Protein AF-A0AAV7G0K0-F1 (afdb_monomer_lite)

Sequence (169 aa):
MNYAFEFNLLTVKKVDASDISAQHNGFLLPRDVVENKLVPNLTYEEREKASLLNVNKRRSWRDSDASSSSARRNYDGLNVSVYVEGGWRLELLLTHNDESGDTVIRGNELELLRRFGNFKEGDNVAIWMVRHLDKRNRYRNKFCFCFVKIDWSLMIAETSEYDLRLAVL

Radius of gyration: 17.84 Å; chains: 1; bounding box: 33×52×56 Å

Structure (mmCIF, N/CA/C/O backbone):
data_AF-A0AAV7G0K0-F1
#
_entry.id   AF-A0AAV7G0K0-F1
#
loop_
_atom_site.group_PDB
_atom_site.id
_atom_site.type_symbol
_atom_site.label_atom_id
_atom_site.label_alt_id
_atom_site.label_comp_id
_atom_site.label_asym_id
_atom_site.label_entity_id
_atom_site.label_seq_id
_atom_site.pdbx_PDB_ins_code
_atom_site.Cartn_x
_atom_site.Cartn_y
_atom_site.Cartn_z
_atom_site.occupancy
_atom_site.B_iso_or_equiv
_atom_site.auth_seq_id
_atom_site.auth_comp_id
_atom_site.auth_asym_id
_atom_site.auth_atom_id
_atom_site.pdbx_PDB_model_num
ATOM 1 N N . MET A 1 1 ? 3.110 -29.525 -5.051 1.00 44.25 1 MET A N 1
ATOM 2 C CA . MET A 1 1 ? 3.453 -28.177 -5.559 1.00 44.25 1 MET A CA 1
ATOM 3 C C . MET A 1 1 ? 3.879 -27.350 -4.360 1.00 44.25 1 MET A C 1
ATOM 5 O O . MET A 1 1 ? 3.078 -27.234 -3.449 1.00 44.25 1 MET A O 1
ATOM 9 N N . ASN A 1 2 ? 5.115 -26.843 -4.321 1.00 48.19 2 ASN A N 1
ATOM 10 C CA . ASN A 1 2 ? 5.567 -25.953 -3.245 1.00 48.19 2 ASN A CA 1
ATOM 11 C C . ASN A 1 2 ? 5.372 -24.511 -3.708 1.00 48.19 2 ASN A C 1
ATOM 13 O O . ASN A 1 2 ? 6.175 -24.004 -4.489 1.00 48.19 2 ASN A O 1
ATOM 17 N N . TYR A 1 3 ? 4.284 -23.887 -3.268 1.00 55.06 3 TYR A N 1
ATOM 18 C CA . TYR A 1 3 ? 4.101 -22.448 -3.395 1.00 55.06 3 TYR A CA 1
ATOM 19 C C . TYR A 1 3 ? 4.844 -21.797 -2.232 1.00 55.06 3 TYR A C 1
ATOM 21 O O . TYR A 1 3 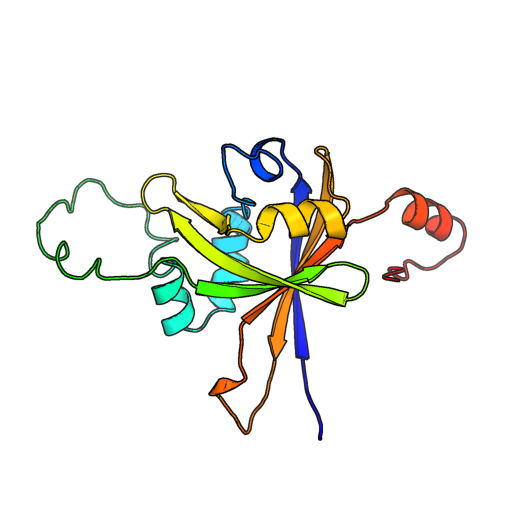? 4.466 -21.982 -1.079 1.00 55.06 3 TYR A O 1
ATOM 29 N N . ALA A 1 4 ? 5.944 -21.108 -2.524 1.00 66.88 4 ALA A N 1
ATOM 30 C CA . ALA A 1 4 ? 6.638 -20.301 -1.533 1.00 66.88 4 ALA A CA 1
ATOM 31 C C . ALA A 1 4 ? 6.119 -18.866 -1.643 1.00 66.88 4 ALA A C 1
ATOM 33 O O . ALA A 1 4 ? 6.079 -18.294 -2.734 1.00 66.88 4 ALA A O 1
ATOM 34 N N . PHE A 1 5 ? 5.711 -18.298 -0.518 1.00 72.38 5 PHE A N 1
ATOM 35 C CA . PHE A 1 5 ? 5.366 -16.890 -0.414 1.00 72.38 5 PHE A CA 1
ATOM 36 C C . PHE A 1 5 ? 6.440 -16.203 0.410 1.00 72.38 5 PHE A C 1
ATOM 38 O O . PHE A 1 5 ? 6.831 -16.701 1.465 1.00 72.38 5 PHE A O 1
ATOM 45 N N . GLU A 1 6 ? 6.909 -15.066 -0.078 1.00 81.25 6 GLU A N 1
ATOM 46 C CA . GLU A 1 6 ? 7.753 -14.180 0.704 1.00 81.25 6 GLU A CA 1
ATOM 47 C C . GLU A 1 6 ? 6.863 -13.126 1.357 1.00 81.25 6 GLU A C 1
ATOM 49 O O . GLU A 1 6 ? 6.186 -12.371 0.656 1.00 81.25 6 GLU A O 1
ATOM 54 N N . PHE A 1 7 ? 6.845 -13.115 2.689 1.00 86.00 7 PHE A N 1
ATOM 55 C CA . PHE A 1 7 ? 6.123 -12.141 3.498 1.00 86.00 7 PHE A CA 1
ATOM 56 C C . PHE A 1 7 ? 7.132 -11.229 4.181 1.00 86.00 7 PHE A C 1
ATOM 58 O O . PHE A 1 7 ? 7.888 -11.670 5.043 1.00 86.00 7 PHE A O 1
ATOM 65 N N . ASN A 1 8 ? 7.115 -9.952 3.815 1.00 90.50 8 ASN A N 1
ATOM 66 C CA . ASN A 1 8 ? 7.991 -8.945 4.397 1.00 90.50 8 ASN A CA 1
ATOM 67 C C . ASN A 1 8 ? 7.137 -7.848 5.023 1.00 90.50 8 ASN A C 1
ATOM 69 O O . ASN A 1 8 ? 6.326 -7.225 4.335 1.00 90.50 8 ASN A O 1
ATOM 73 N N . LEU A 1 9 ? 7.318 -7.586 6.319 1.00 93.44 9 LEU A N 1
ATOM 74 C CA . LEU A 1 9 ? 6.656 -6.455 6.964 1.00 93.44 9 LEU A CA 1
ATOM 75 C C . LEU A 1 9 ? 7.156 -5.161 6.317 1.00 93.44 9 LEU A C 1
ATOM 77 O O . LEU A 1 9 ? 8.346 -4.843 6.373 1.00 93.44 9 LEU A O 1
ATOM 81 N N . LEU A 1 10 ? 6.242 -4.396 5.726 1.00 95.31 10 LEU A N 1
ATOM 82 C CA . LEU A 1 10 ? 6.564 -3.093 5.166 1.00 95.31 10 LEU A CA 1
ATOM 83 C C . LEU A 1 10 ? 6.640 -2.062 6.290 1.00 95.31 10 LEU A C 1
ATOM 85 O O . LEU A 1 10 ? 7.683 -1.442 6.522 1.00 95.31 10 LEU A O 1
ATOM 89 N N . THR A 1 11 ? 5.532 -1.896 7.009 1.00 96.88 11 THR A N 1
ATOM 90 C CA . THR A 1 11 ? 5.419 -0.930 8.101 1.00 96.88 11 THR A CA 1
ATOM 91 C C . THR A 1 11 ? 4.201 -1.208 8.974 1.00 96.88 11 THR A C 1
ATOM 93 O O . THR A 1 11 ? 3.286 -1.920 8.567 1.00 96.88 11 THR A O 1
ATOM 96 N N . VAL A 1 12 ? 4.176 -0.593 10.152 1.00 96.25 12 VAL A N 1
ATOM 97 C CA . VAL A 1 12 ? 2.954 -0.360 10.919 1.00 96.25 12 VAL A CA 1
ATOM 98 C C . VAL A 1 12 ? 2.624 1.118 10.775 1.00 96.25 12 VAL A C 1
ATOM 100 O O . VAL A 1 12 ? 3.460 1.970 11.072 1.00 96.25 12 VAL A O 1
ATOM 103 N N . LYS A 1 13 ? 1.425 1.423 10.283 1.00 95.50 13 LYS A N 1
ATOM 104 C CA . LYS A 1 13 ? 0.967 2.794 10.057 1.00 95.50 13 LYS A CA 1
ATOM 105 C C . LYS A 1 13 ? -0.279 3.067 10.896 1.00 95.50 13 LYS A C 1
ATOM 107 O O . LYS A 1 13 ? -1.191 2.244 10.922 1.00 95.50 13 LYS A O 1
ATOM 112 N N . LYS A 1 14 ? -0.332 4.237 11.536 1.00 96.56 14 LYS A N 1
ATOM 113 C CA . LYS A 1 14 ? -1.573 4.774 12.095 1.00 96.56 14 LYS A CA 1
ATOM 114 C C . LYS A 1 14 ? -2.429 5.344 10.961 1.00 96.56 14 LYS A C 1
ATOM 116 O O . LYS A 1 14 ? -1.924 6.121 10.160 1.00 96.56 14 LYS A O 1
ATOM 121 N N . VAL A 1 15 ? -3.682 4.921 10.864 1.00 95.31 15 VAL A N 1
ATOM 122 C CA . VAL A 1 15 ? -4.608 5.360 9.813 1.00 95.31 15 VAL A CA 1
ATOM 123 C C . VAL A 1 15 ? -4.949 6.831 10.024 1.00 95.31 15 VAL A C 1
ATOM 125 O O . VAL A 1 15 ? -5.445 7.204 11.089 1.00 95.31 15 VAL A O 1
ATOM 128 N N . ASP A 1 16 ? -4.707 7.646 9.003 1.00 94.25 16 ASP A N 1
ATOM 129 C CA . ASP A 1 16 ? -5.003 9.076 8.999 1.00 94.25 16 ASP A CA 1
ATOM 130 C C . ASP A 1 16 ? -6.412 9.343 8.444 1.00 94.25 16 ASP A C 1
ATOM 132 O O . ASP A 1 16 ? -6.958 8.553 7.668 1.00 94.25 16 ASP A O 1
ATOM 136 N N . ALA A 1 17 ? -6.997 10.501 8.767 1.00 92.38 17 ALA A N 1
ATOM 137 C CA . ALA A 1 17 ? -8.296 10.917 8.222 1.00 92.38 17 ALA A CA 1
ATOM 138 C C . ALA A 1 17 ? -8.332 10.896 6.679 1.00 92.38 17 ALA A C 1
ATOM 140 O O . ALA A 1 17 ? -9.348 10.557 6.065 1.00 92.38 17 ALA A O 1
ATOM 141 N N . SER A 1 18 ? -7.211 11.234 6.034 1.00 90.75 18 SER A N 1
ATOM 142 C CA . SER A 1 18 ? -7.078 11.235 4.575 1.00 90.75 18 SER A CA 1
ATOM 143 C C . SER A 1 18 ? -7.144 9.828 3.973 1.00 90.75 18 SER A C 1
ATOM 145 O O . SER A 1 18 ? -7.722 9.675 2.896 1.00 90.75 18 SER A O 1
ATOM 147 N N . ASP A 1 19 ? -6.663 8.800 4.680 1.00 90.81 19 ASP A N 1
ATOM 148 C CA . ASP A 1 19 ? -6.685 7.407 4.211 1.00 90.81 19 ASP A CA 1
ATOM 149 C C . ASP A 1 19 ? -8.107 6.852 4.091 1.00 90.81 19 ASP A C 1
ATOM 151 O O . ASP A 1 19 ? -8.390 5.986 3.253 1.00 90.81 19 ASP A O 1
ATOM 155 N N . ILE A 1 20 ? -9.016 7.351 4.934 1.00 87.75 20 ILE A N 1
ATOM 156 C CA . ILE A 1 20 ? -10.421 6.932 4.989 1.00 87.75 20 ILE A CA 1
ATOM 157 C C . ILE A 1 20 ? -11.384 7.930 4.335 1.00 87.75 20 ILE A C 1
ATOM 159 O O . ILE A 1 20 ? -12.579 7.656 4.223 1.00 87.75 20 ILE A O 1
ATOM 163 N N . SER A 1 21 ? -10.876 9.058 3.838 1.00 83.81 21 SER A N 1
ATOM 164 C CA . SER A 1 21 ? -11.685 10.069 3.162 1.00 83.81 21 SER A CA 1
ATOM 165 C C . SER A 1 21 ? -12.090 9.621 1.758 1.00 83.81 21 SER A C 1
ATOM 167 O O . SER A 1 21 ? -11.268 9.165 0.956 1.00 83.81 21 SER A O 1
ATOM 169 N N . ALA A 1 22 ? -13.371 9.775 1.423 1.00 77.06 22 ALA A N 1
ATOM 170 C CA . ALA A 1 22 ? -13.865 9.567 0.061 1.00 77.06 22 ALA A CA 1
ATOM 171 C C . ALA A 1 22 ? -13.285 10.589 -0.937 1.00 77.06 22 ALA A C 1
ATOM 173 O O . ALA A 1 22 ? -13.143 10.277 -2.113 1.00 77.06 22 ALA A O 1
ATOM 174 N N . GLN A 1 23 ? -12.906 11.784 -0.469 1.00 79.69 23 GLN A N 1
ATOM 175 C CA . GLN A 1 23 ? -12.381 12.854 -1.325 1.00 79.69 23 GLN A CA 1
ATOM 176 C C . GLN A 1 23 ? -10.949 12.579 -1.799 1.00 79.69 23 GLN A C 1
ATOM 178 O O . GLN A 1 23 ? -10.614 12.882 -2.939 1.00 79.69 23 GLN A O 1
ATOM 183 N N . HIS A 1 24 ? -10.109 11.995 -0.940 1.00 78.69 24 HIS A N 1
ATOM 184 C CA . HIS A 1 24 ? -8.714 11.698 -1.277 1.00 78.69 24 HIS A CA 1
ATOM 185 C C . HIS A 1 24 ? -8.548 10.362 -2.014 1.00 78.69 24 HIS A C 1
ATOM 187 O O . HIS A 1 24 ? -7.592 10.204 -2.768 1.00 78.69 24 HIS A O 1
ATOM 193 N N . ASN A 1 25 ? -9.485 9.421 -1.819 1.00 84.38 25 ASN A N 1
ATOM 194 C CA . ASN A 1 25 ? -9.545 8.107 -2.475 1.00 84.38 25 ASN A CA 1
ATOM 195 C C . ASN A 1 25 ? -8.181 7.392 -2.603 1.00 84.38 25 ASN A C 1
ATOM 197 O O . ASN A 1 25 ? -7.850 6.814 -3.641 1.00 84.38 25 ASN A O 1
ATOM 201 N N . GLY A 1 26 ? -7.371 7.443 -1.547 1.00 91.81 26 GLY A N 1
ATOM 202 C CA . GLY A 1 26 ? -6.075 6.785 -1.498 1.00 91.81 26 GLY A CA 1
ATOM 203 C C . GLY A 1 26 ? -5.649 6.515 -0.065 1.00 91.81 26 GLY A C 1
ATOM 204 O O . GLY A 1 26 ? -5.999 7.267 0.838 1.00 91.81 26 GLY A O 1
ATOM 205 N N . PHE A 1 27 ? -4.899 5.438 0.124 1.00 94.25 27 PHE A N 1
ATOM 206 C CA . PHE A 1 27 ? -4.220 5.094 1.363 1.00 94.25 27 PHE A CA 1
ATOM 207 C C . PHE A 1 27 ? -2.736 5.423 1.209 1.00 94.25 27 PHE A C 1
ATOM 209 O O . PHE A 1 27 ? -2.052 4.827 0.370 1.00 94.25 27 PHE A O 1
ATOM 216 N N . LEU A 1 28 ? -2.237 6.380 1.984 1.00 95.12 28 LEU A N 1
ATOM 217 C CA . LEU A 1 28 ? -0.876 6.894 1.858 1.00 95.12 28 LEU A CA 1
ATOM 218 C C . LEU A 1 28 ? 0.142 5.934 2.479 1.00 95.12 28 LEU A C 1
ATOM 220 O O . LEU A 1 28 ? -0.009 5.507 3.624 1.00 95.12 28 LEU A O 1
ATOM 224 N N . LEU A 1 29 ? 1.215 5.637 1.751 1.00 96.44 29 LEU A N 1
ATOM 225 C CA . LEU A 1 29 ? 2.369 4.911 2.268 1.00 96.44 29 LEU A CA 1
ATOM 226 C C . LEU A 1 29 ? 3.448 5.906 2.721 1.00 96.44 29 LEU A C 1
ATOM 228 O O . LEU A 1 29 ? 3.761 6.831 1.967 1.00 96.44 29 LEU A O 1
ATOM 232 N N . PRO A 1 30 ? 4.050 5.725 3.915 1.00 94.88 30 PRO A N 1
ATOM 233 C CA . PRO A 1 30 ? 5.105 6.613 4.389 1.00 94.88 30 PRO A CA 1
ATOM 234 C C . PRO A 1 30 ? 6.282 6.650 3.413 1.00 94.88 30 PRO A C 1
ATOM 236 O O . PRO A 1 30 ? 6.726 5.616 2.907 1.00 94.88 30 PRO A O 1
ATOM 239 N N . ARG A 1 31 ? 6.788 7.853 3.139 1.00 92.38 31 ARG A N 1
ATOM 240 C CA . ARG A 1 31 ? 7.824 8.076 2.126 1.00 92.38 31 ARG A CA 1
ATOM 241 C C . ARG A 1 31 ? 9.103 7.290 2.412 1.00 92.38 31 ARG A C 1
ATOM 243 O O . ARG A 1 31 ? 9.619 6.618 1.526 1.00 92.38 31 ARG A O 1
ATOM 250 N N . ASP A 1 32 ? 9.585 7.339 3.647 1.00 92.38 32 ASP A N 1
ATOM 251 C CA . ASP A 1 32 ? 10.781 6.623 4.097 1.00 92.38 32 ASP A CA 1
ATOM 252 C C . ASP A 1 32 ? 10.640 5.103 3.920 1.00 92.38 32 ASP A C 1
ATOM 254 O O . ASP A 1 32 ? 11.573 4.425 3.486 1.00 92.38 32 ASP A O 1
ATOM 258 N N . VAL A 1 33 ? 9.450 4.573 4.195 1.00 94.44 33 VAL A N 1
ATOM 259 C CA . VAL A 1 33 ? 9.102 3.166 3.999 1.00 94.44 33 VAL A CA 1
ATOM 260 C C . VAL A 1 33 ? 9.083 2.816 2.512 1.00 94.44 33 VAL A C 1
ATOM 262 O O . VAL A 1 33 ? 9.587 1.761 2.118 1.00 94.44 33 VAL A O 1
ATOM 265 N N . VAL A 1 34 ? 8.539 3.692 1.666 1.00 94.94 34 VAL A N 1
ATOM 266 C CA . VAL A 1 34 ? 8.527 3.475 0.217 1.00 94.94 34 VAL A CA 1
ATOM 267 C C . VAL A 1 34 ? 9.949 3.410 -0.334 1.00 94.94 34 VAL A C 1
ATOM 269 O O . VAL A 1 34 ? 10.308 2.438 -1.002 1.00 94.94 34 VAL A O 1
ATOM 272 N N . GLU A 1 35 ? 10.767 4.409 -0.020 1.00 93.00 35 GLU A N 1
ATOM 273 C CA . GLU A 1 35 ? 12.130 4.550 -0.534 1.00 93.00 35 GLU A CA 1
ATOM 274 C C . GLU A 1 35 ? 13.040 3.396 -0.082 1.00 93.00 35 GLU A C 1
ATOM 276 O O . GLU A 1 35 ? 13.769 2.824 -0.896 1.00 93.00 35 GLU A O 1
ATOM 281 N N . ASN A 1 36 ? 12.970 3.017 1.198 1.00 92.38 36 ASN A N 1
ATOM 282 C CA . ASN A 1 36 ? 13.932 2.091 1.803 1.00 92.38 36 ASN A CA 1
ATOM 283 C C . ASN A 1 36 ? 13.457 0.637 1.875 1.00 92.38 36 ASN A C 1
ATOM 285 O O . ASN A 1 36 ? 14.285 -0.258 2.040 1.00 92.38 36 ASN A O 1
ATOM 289 N N . LYS A 1 37 ? 12.148 0.376 1.777 1.00 93.31 37 LYS A N 1
ATOM 290 C CA . LYS A 1 37 ? 11.594 -0.980 1.929 1.00 93.31 37 LYS A CA 1
ATOM 291 C C . LYS A 1 37 ? 10.757 -1.419 0.738 1.00 93.31 37 LYS A C 1
ATOM 293 O O . LYS A 1 37 ? 10.956 -2.532 0.259 1.00 93.31 37 LYS A O 1
ATOM 298 N N . LEU A 1 38 ? 9.862 -0.573 0.227 1.00 94.19 38 LEU A N 1
ATOM 299 C CA . LEU A 1 38 ? 9.000 -0.956 -0.895 1.00 94.19 38 LEU A CA 1
ATOM 300 C C . LEU A 1 38 ? 9.791 -1.074 -2.198 1.00 94.19 38 LEU A C 1
ATOM 302 O O . LEU A 1 38 ? 9.814 -2.137 -2.814 1.00 94.19 38 LEU A O 1
ATOM 306 N N . VAL A 1 39 ? 10.465 0.003 -2.610 1.00 93.88 39 VAL A N 1
ATOM 307 C CA . VAL A 1 39 ? 11.168 0.067 -3.899 1.00 93.88 39 VAL A CA 1
ATOM 308 C C . VAL A 1 39 ? 12.186 -1.063 -4.077 1.00 93.88 39 VAL A C 1
ATOM 310 O O . VAL A 1 39 ? 12.155 -1.691 -5.139 1.00 93.88 39 VAL A O 1
ATOM 313 N N . PRO A 1 40 ? 13.030 -1.412 -3.084 1.00 92.12 40 PRO A N 1
ATOM 314 C CA . PRO A 1 40 ? 13.955 -2.541 -3.207 1.00 92.12 40 PRO A CA 1
ATOM 315 C C . PRO A 1 40 ? 13.279 -3.879 -3.536 1.00 92.12 40 PRO A C 1
ATOM 317 O O . PRO A 1 40 ? 13.872 -4.693 -4.239 1.00 92.12 40 PRO A O 1
ATOM 320 N N . ASN A 1 41 ? 12.034 -4.078 -3.095 1.00 90.56 41 ASN A N 1
ATOM 321 C CA . ASN A 1 41 ? 11.263 -5.306 -3.299 1.00 90.56 41 ASN A CA 1
ATOM 322 C C . ASN A 1 41 ? 10.478 -5.340 -4.621 1.00 90.56 41 ASN A C 1
ATOM 324 O O . ASN A 1 41 ? 9.882 -6.368 -4.953 1.00 90.56 41 ASN A O 1
ATOM 328 N N . LEU A 1 42 ? 10.469 -4.246 -5.386 1.00 90.75 42 LEU A N 1
ATOM 329 C CA . LEU A 1 42 ? 9.838 -4.165 -6.703 1.00 90.75 42 LEU A CA 1
ATOM 330 C C . LEU A 1 42 ? 10.856 -4.428 -7.818 1.00 90.75 42 LEU A C 1
ATOM 332 O O . LEU A 1 42 ? 11.997 -3.960 -7.763 1.00 90.75 42 LEU A O 1
ATOM 336 N N . THR A 1 43 ? 10.421 -5.126 -8.863 1.00 90.75 43 THR A N 1
ATOM 337 C CA . THR A 1 43 ? 11.142 -5.254 -10.138 1.00 90.75 43 THR A CA 1
ATOM 338 C C . THR A 1 43 ? 11.178 -3.916 -10.880 1.00 90.75 43 THR A C 1
ATOM 340 O O . THR A 1 43 ? 10.420 -2.999 -10.572 1.00 90.75 43 THR A O 1
ATOM 343 N N . TYR A 1 44 ? 12.047 -3.791 -11.885 1.00 90.56 44 TYR A N 1
ATOM 344 C CA . TYR A 1 44 ? 12.132 -2.571 -12.692 1.00 90.56 44 TYR A CA 1
ATOM 345 C C . TYR A 1 44 ? 10.788 -2.205 -13.347 1.00 90.56 44 TYR A C 1
ATOM 347 O O . TYR A 1 44 ? 10.337 -1.073 -13.206 1.00 90.56 44 TYR A O 1
ATOM 355 N N . GLU A 1 45 ? 10.114 -3.173 -13.976 1.00 89.94 45 GLU A N 1
ATOM 356 C CA . GLU A 1 45 ? 8.811 -2.966 -14.625 1.00 89.94 45 GLU A CA 1
ATOM 357 C C . GLU A 1 45 ? 7.718 -2.555 -13.627 1.00 89.94 45 GLU A C 1
ATOM 359 O O . GLU A 1 45 ? 6.868 -1.721 -13.929 1.00 89.94 45 GLU A O 1
ATOM 364 N N . GLU A 1 46 ? 7.726 -3.125 -12.419 1.00 92.06 46 GLU A N 1
ATOM 365 C CA . GLU A 1 46 ? 6.784 -2.744 -11.360 1.00 92.06 46 GLU A CA 1
ATOM 366 C C . GLU A 1 46 ? 7.042 -1.314 -10.873 1.00 92.06 46 GLU A C 1
ATOM 368 O O . GLU A 1 46 ? 6.093 -0.554 -10.682 1.00 92.06 46 GLU A O 1
ATOM 373 N N . ARG A 1 47 ? 8.315 -0.923 -10.714 1.00 92.88 47 ARG A N 1
ATOM 374 C CA . ARG A 1 47 ? 8.686 0.458 -10.363 1.00 92.88 47 ARG A CA 1
ATOM 375 C C . ARG A 1 47 ? 8.279 1.438 -11.453 1.00 92.88 47 ARG A C 1
ATOM 377 O O . ARG A 1 47 ? 7.812 2.520 -11.126 1.00 92.88 47 ARG A O 1
ATOM 384 N N . GLU A 1 48 ? 8.449 1.077 -1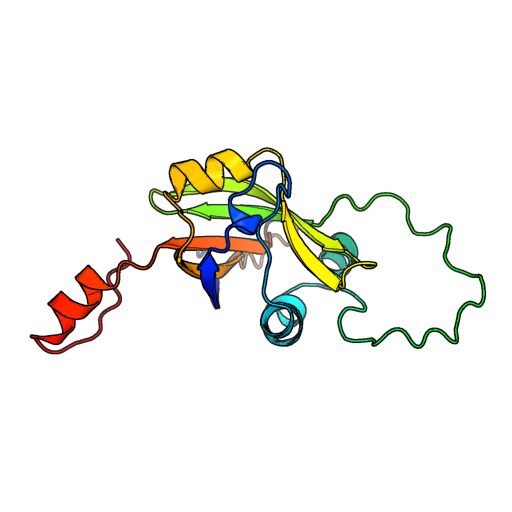2.720 1.00 90.94 48 GLU A N 1
ATOM 385 C CA . GLU A 1 48 ? 8.021 1.899 -13.852 1.00 90.94 48 GLU A CA 1
ATOM 386 C C . GLU A 1 48 ? 6.501 2.102 -13.841 1.00 90.94 48 GLU A C 1
ATOM 388 O O . GLU A 1 48 ? 6.042 3.241 -13.825 1.00 90.94 48 GLU A O 1
ATOM 393 N N . LYS A 1 49 ? 5.722 1.017 -13.724 1.00 91.56 49 LYS A N 1
ATOM 394 C CA . LYS A 1 49 ? 4.249 1.073 -13.667 1.00 91.56 49 LYS A CA 1
ATOM 395 C C . LYS A 1 49 ? 3.713 1.855 -12.468 1.00 91.56 49 LYS A C 1
ATOM 397 O O . LYS A 1 49 ? 2.656 2.467 -12.566 1.00 91.56 49 LYS A O 1
ATOM 402 N N . ALA A 1 50 ? 4.417 1.818 -11.339 1.00 92.25 50 ALA A N 1
ATOM 403 C CA . ALA A 1 50 ? 4.056 2.559 -10.134 1.00 92.25 50 ALA A CA 1
ATOM 404 C C . ALA A 1 50 ? 4.605 4.000 -10.105 1.00 92.25 50 ALA A C 1
ATOM 406 O O . ALA A 1 50 ? 4.386 4.692 -9.113 1.00 92.25 50 ALA A O 1
ATOM 407 N N . SER A 1 51 ? 5.329 4.454 -11.136 1.00 91.12 51 SER A N 1
ATOM 408 C CA . SER A 1 51 ? 6.029 5.753 -11.173 1.00 91.12 51 SER A CA 1
ATOM 409 C C . SER A 1 51 ? 7.084 5.942 -10.065 1.00 91.12 51 SER A C 1
ATOM 411 O O . SER A 1 51 ? 7.353 7.051 -9.618 1.00 91.12 51 SER A O 1
ATOM 413 N N . LEU A 1 52 ? 7.733 4.859 -9.629 1.00 91.44 52 LEU A N 1
ATOM 414 C CA . LEU A 1 52 ? 8.685 4.827 -8.506 1.00 91.44 52 LEU A CA 1
ATOM 415 C C . LEU A 1 52 ? 10.170 4.816 -8.918 1.00 91.44 52 LEU A C 1
ATOM 417 O O . LEU A 1 52 ? 11.047 4.713 -8.060 1.00 91.44 52 LEU A O 1
ATOM 421 N N . LEU A 1 53 ? 10.496 4.928 -10.210 1.00 88.44 53 LEU A N 1
ATOM 422 C CA . LEU A 1 53 ? 11.888 4.854 -10.692 1.00 88.44 53 LEU A CA 1
ATOM 423 C C . LEU A 1 53 ? 12.806 5.948 -10.120 1.00 88.44 53 LEU A C 1
ATOM 425 O O . LEU A 1 53 ? 14.003 5.719 -9.955 1.00 88.44 53 LEU A O 1
ATOM 429 N N . ASN A 1 54 ? 12.262 7.130 -9.826 1.00 81.69 54 ASN A N 1
ATOM 430 C CA . ASN A 1 54 ? 13.035 8.307 -9.422 1.00 81.69 54 ASN A CA 1
ATOM 431 C C . ASN A 1 54 ? 12.673 8.823 -8.020 1.00 81.69 54 ASN A C 1
ATOM 433 O O . ASN A 1 54 ? 12.997 9.967 -7.713 1.00 81.69 54 ASN A O 1
ATOM 437 N N . VAL A 1 55 ? 12.058 8.003 -7.160 1.00 78.44 55 VAL A N 1
ATOM 438 C CA . VAL A 1 55 ? 11.565 8.447 -5.839 1.00 78.44 55 VAL A CA 1
ATOM 439 C C . VAL A 1 55 ? 12.665 9.081 -4.960 1.00 78.44 55 VAL A C 1
ATOM 441 O O . VAL A 1 55 ? 12.419 10.049 -4.246 1.00 78.44 55 VAL A O 1
ATOM 444 N N . ASN A 1 56 ? 13.918 8.631 -5.116 1.00 68.19 56 ASN A N 1
ATOM 445 C CA . ASN A 1 56 ? 15.077 9.135 -4.366 1.00 68.19 56 ASN A CA 1
ATOM 446 C C . ASN A 1 56 ? 15.767 10.348 -5.011 1.00 68.19 56 ASN A C 1
ATOM 448 O O . ASN A 1 56 ? 16.657 10.955 -4.408 1.00 68.19 56 ASN A O 1
ATOM 452 N N . LYS A 1 57 ? 15.409 10.717 -6.245 1.00 65.31 57 LYS A N 1
ATOM 453 C CA . LYS A 1 57 ? 15.981 11.900 -6.888 1.00 65.31 57 LYS A CA 1
ATOM 454 C C . LYS A 1 57 ? 15.190 13.111 -6.421 1.00 65.31 57 LYS A C 1
ATOM 456 O O . LYS A 1 57 ? 14.116 13.399 -6.941 1.00 65.31 57 LYS A O 1
ATOM 461 N N . ARG A 1 58 ? 15.746 13.863 -5.463 1.00 56.03 58 ARG A N 1
ATOM 462 C CA . ARG A 1 58 ? 15.330 15.256 -5.241 1.00 56.03 58 ARG A CA 1
ATOM 463 C C . ARG A 1 58 ? 15.407 15.951 -6.594 1.00 56.03 58 ARG A C 1
ATOM 465 O O . ARG A 1 58 ? 16.507 16.128 -7.112 1.00 56.03 58 ARG A O 1
ATOM 472 N N . ARG A 1 59 ? 14.262 16.281 -7.199 1.00 53.97 59 ARG A N 1
ATOM 473 C CA . ARG A 1 59 ? 14.255 17.038 -8.450 1.00 53.97 59 ARG A CA 1
ATOM 474 C C . ARG A 1 59 ? 14.974 18.352 -8.182 1.00 53.97 59 ARG A C 1
ATOM 476 O O . ARG A 1 59 ? 14.462 19.214 -7.473 1.00 53.97 59 ARG A O 1
ATOM 483 N N . SER A 1 60 ? 16.181 18.479 -8.717 1.00 43.75 60 SER A N 1
ATOM 484 C CA . SER A 1 60 ? 16.790 19.777 -8.929 1.00 43.75 60 SER A CA 1
ATOM 485 C C . SER A 1 60 ? 15.877 20.492 -9.915 1.00 43.75 60 SER A C 1
ATOM 487 O O . SER A 1 60 ? 15.757 20.072 -11.061 1.00 43.75 60 SER A O 1
ATOM 489 N N . TRP A 1 61 ? 15.213 21.556 -9.474 1.00 49.81 61 TRP A N 1
ATOM 490 C CA . TRP A 1 61 ? 14.373 22.411 -10.320 1.00 49.81 61 TRP A CA 1
ATOM 491 C C . TRP A 1 61 ? 15.157 23.105 -11.459 1.00 49.81 61 TRP A C 1
ATOM 493 O O . TRP A 1 61 ? 14.602 23.953 -12.147 1.00 49.81 61 TRP A O 1
ATOM 503 N N . ARG A 1 62 ? 16.445 22.781 -11.655 1.00 44.91 62 ARG A N 1
ATOM 504 C CA . ARG A 1 62 ? 17.318 23.373 -12.677 1.00 44.91 62 ARG A CA 1
ATOM 505 C C . ARG A 1 62 ? 17.447 22.585 -13.979 1.00 44.91 62 ARG A C 1
ATOM 507 O O . ARG A 1 62 ? 17.902 23.184 -14.940 1.00 44.91 62 ARG A O 1
ATOM 514 N N . ASP A 1 63 ? 16.997 21.333 -14.052 1.00 43.06 63 ASP A N 1
ATOM 515 C CA . ASP A 1 63 ? 17.016 20.565 -15.311 1.00 43.06 63 ASP A CA 1
ATOM 516 C C . ASP A 1 63 ? 15.634 20.550 -15.975 1.00 43.06 63 ASP A C 1
ATOM 518 O O . ASP A 1 63 ? 15.110 19.512 -16.382 1.00 43.06 63 ASP A O 1
ATOM 522 N N . SER A 1 64 ? 15.010 21.724 -16.081 1.00 42.03 64 SER A N 1
ATOM 523 C CA . SER A 1 64 ? 13.857 21.934 -16.955 1.00 42.03 64 SER A CA 1
ATOM 524 C C . SER A 1 64 ? 14.315 22.125 -18.404 1.00 42.03 64 SER A C 1
ATOM 526 O O . SER A 1 64 ? 13.939 23.103 -19.039 1.00 42.03 64 SER A O 1
ATOM 528 N N . ASP A 1 65 ? 15.112 21.187 -18.919 1.00 37.94 65 ASP A N 1
ATOM 529 C CA . ASP A 1 65 ? 15.384 21.060 -20.349 1.00 37.94 65 ASP A CA 1
ATOM 530 C C . ASP A 1 65 ? 14.593 19.876 -20.915 1.00 37.94 65 ASP A C 1
ATOM 532 O O . ASP A 1 65 ? 14.935 18.697 -20.819 1.00 37.94 65 ASP A O 1
ATOM 536 N N . ALA A 1 66 ? 13.443 20.261 -21.461 1.00 47.59 66 ALA A N 1
ATOM 537 C CA . ALA A 1 66 ? 12.685 19.634 -22.532 1.00 47.59 66 ALA A CA 1
ATOM 538 C C . ALA A 1 66 ? 13.321 18.390 -23.194 1.00 47.59 66 ALA A C 1
ATOM 540 O O . ALA A 1 66 ? 14.058 18.524 -24.164 1.00 47.59 66 ALA A O 1
ATOM 541 N N . SER A 1 67 ? 12.961 17.171 -22.762 1.00 36.41 67 SER A N 1
ATOM 542 C CA . SER A 1 67 ? 13.080 15.967 -23.622 1.00 36.41 67 SER A CA 1
ATOM 543 C C . SER A 1 67 ? 12.386 14.683 -23.117 1.00 36.41 67 SER A C 1
ATOM 545 O O . SER A 1 67 ? 12.827 13.584 -23.438 1.00 36.41 67 SER A O 1
ATOM 547 N N . SER A 1 68 ? 11.275 14.741 -22.368 1.00 41.25 68 SER A N 1
ATOM 548 C CA . SER A 1 68 ? 10.538 13.495 -22.034 1.00 41.25 68 SER A CA 1
ATOM 549 C C . SER A 1 68 ? 9.017 13.622 -21.887 1.00 41.25 68 SER A C 1
ATOM 551 O O . SER A 1 68 ? 8.359 12.724 -21.361 1.00 41.25 68 SER A O 1
ATOM 553 N N . SER A 1 69 ? 8.410 14.691 -22.418 1.00 39.94 69 SER A N 1
ATOM 554 C CA . SER A 1 69 ? 6.953 14.904 -22.341 1.00 39.94 69 SER A CA 1
ATOM 555 C C . SER A 1 69 ? 6.114 13.909 -23.162 1.00 39.94 69 SER A C 1
ATOM 557 O O . SER A 1 69 ? 4.901 13.850 -22.982 1.00 39.94 69 SER A O 1
ATOM 559 N N . SER A 1 70 ? 6.723 13.085 -24.020 1.00 35.19 70 SER A N 1
ATOM 560 C CA . SER A 1 70 ? 6.021 12.123 -24.884 1.00 35.19 70 SER A CA 1
ATOM 561 C C . SER A 1 70 ? 6.023 10.672 -24.377 1.00 35.19 70 SER A C 1
ATOM 563 O O . SER A 1 70 ? 5.314 9.841 -24.948 1.00 35.19 70 SER A O 1
ATOM 565 N N . ALA A 1 71 ? 6.752 10.366 -23.295 1.00 39.88 71 ALA A N 1
ATOM 566 C CA . ALA A 1 71 ? 6.796 9.030 -22.683 1.00 39.88 71 ALA A CA 1
ATOM 567 C C . ALA A 1 71 ? 5.821 8.855 -21.500 1.00 39.88 71 ALA A C 1
ATOM 569 O O . ALA A 1 71 ? 5.688 7.756 -20.975 1.00 39.88 71 ALA A O 1
ATOM 570 N N . ARG A 1 72 ? 5.070 9.899 -21.119 1.00 42.84 72 ARG A N 1
ATOM 571 C CA . ARG A 1 72 ? 3.986 9.848 -20.110 1.00 42.84 72 ARG A CA 1
ATOM 572 C C . ARG A 1 72 ? 2.723 9.110 -20.599 1.00 42.84 72 ARG A C 1
ATOM 574 O O . ARG A 1 72 ? 1.610 9.419 -20.187 1.00 42.84 72 ARG A O 1
ATOM 581 N N . ARG A 1 73 ? 2.873 8.152 -21.516 1.00 38.50 73 ARG A N 1
ATOM 582 C CA . ARG A 1 73 ? 1.766 7.349 -22.040 1.00 38.50 73 ARG A CA 1
ATOM 583 C C . ARG A 1 73 ? 1.464 6.209 -21.059 1.00 38.50 73 ARG A C 1
ATOM 585 O O . ARG A 1 73 ? 2.215 5.248 -20.993 1.00 38.50 73 ARG A O 1
ATOM 59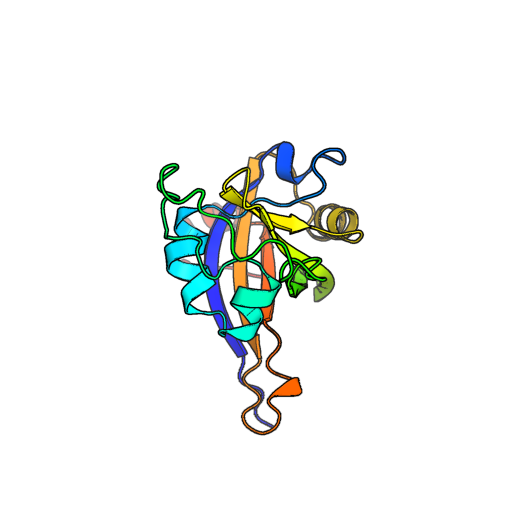2 N N . ASN A 1 74 ? 0.319 6.312 -20.383 1.00 40.06 74 ASN A N 1
ATOM 593 C CA . ASN A 1 74 ? -0.489 5.189 -19.886 1.00 40.06 74 ASN A CA 1
ATOM 594 C C . ASN A 1 74 ? 0.057 4.345 -18.718 1.00 40.06 74 ASN A C 1
ATOM 596 O O . ASN A 1 74 ? 0.089 3.119 -18.823 1.00 40.06 74 ASN A O 1
ATOM 600 N N . TYR A 1 75 ? 0.385 4.945 -17.574 1.00 53.94 75 TYR A N 1
ATOM 601 C CA . TYR A 1 75 ? 0.482 4.164 -16.335 1.00 53.94 75 TYR A CA 1
ATOM 602 C C . TYR A 1 75 ? -0.483 4.723 -15.287 1.00 53.94 75 TYR A C 1
ATOM 604 O O . TYR A 1 75 ? -0.167 5.674 -14.581 1.00 53.94 75 TYR A O 1
ATOM 612 N N . ASP A 1 76 ? -1.666 4.109 -15.183 1.00 77.06 76 ASP A N 1
ATOM 613 C CA . ASP A 1 76 ? -2.669 4.392 -14.139 1.00 77.06 76 ASP A CA 1
ATOM 614 C C . ASP A 1 76 ? -2.230 3.906 -12.737 1.00 77.06 76 ASP A C 1
ATOM 616 O O . ASP A 1 76 ? -2.970 4.050 -11.764 1.00 77.06 76 ASP A O 1
ATOM 620 N N . GLY A 1 77 ? -1.024 3.336 -12.629 1.00 89.62 77 GLY A N 1
ATOM 621 C CA . GLY A 1 77 ? -0.459 2.705 -11.441 1.00 89.62 77 GLY A CA 1
ATOM 622 C C . GLY A 1 77 ? -0.156 1.219 -11.658 1.00 89.62 77 GLY A C 1
ATOM 623 O O . GLY A 1 77 ? -0.557 0.598 -12.646 1.00 89.62 77 GLY A O 1
ATOM 624 N N . LEU A 1 78 ? 0.560 0.618 -10.708 1.00 92.88 78 LEU A N 1
ATOM 625 C CA . LEU A 1 78 ? 0.787 -0.823 -10.665 1.00 92.88 78 LEU A CA 1
ATOM 626 C C . LEU A 1 78 ? -0.433 -1.517 -10.047 1.00 92.88 78 LEU A C 1
ATOM 628 O O . LEU A 1 78 ? -0.735 -1.298 -8.877 1.00 92.88 78 LEU A O 1
ATOM 632 N N . ASN A 1 79 ? -1.088 -2.402 -10.803 1.00 92.62 79 ASN A N 1
ATOM 633 C CA . ASN A 1 79 ? -2.146 -3.267 -10.273 1.00 92.62 79 ASN A CA 1
ATOM 634 C C . ASN A 1 79 ? -1.595 -4.195 -9.182 1.00 92.62 79 ASN A C 1
ATOM 636 O O . ASN A 1 79 ? -0.738 -5.043 -9.451 1.00 92.62 79 ASN A O 1
ATOM 640 N N . VAL A 1 80 ? -2.140 -4.084 -7.976 1.00 93.19 80 VAL A N 1
ATOM 641 C CA . VAL A 1 80 ? -1.771 -4.876 -6.801 1.00 93.19 80 VAL A CA 1
ATOM 642 C C . VAL A 1 80 ? -3.011 -5.510 -6.191 1.00 93.19 80 VAL A C 1
ATOM 644 O O . VAL A 1 80 ? -4.086 -4.917 -6.162 1.00 93.19 80 VAL A O 1
ATOM 647 N N . SER A 1 81 ? -2.855 -6.730 -5.683 1.00 93.69 81 SER A N 1
ATOM 648 C CA . SER A 1 81 ? -3.884 -7.330 -4.835 1.00 93.69 81 SER A CA 1
ATOM 649 C C . SER A 1 81 ? -3.619 -6.935 -3.386 1.00 93.69 81 SER A C 1
ATOM 651 O O . SER A 1 81 ? -2.489 -7.080 -2.917 1.00 93.69 81 SER A O 1
ATOM 653 N N . VAL A 1 82 ? -4.639 -6.459 -2.684 1.00 94.94 82 VAL A N 1
ATOM 654 C CA . VAL A 1 82 ? -4.596 -6.161 -1.252 1.00 94.94 82 VAL A CA 1
ATOM 655 C C . VAL A 1 82 ? -5.499 -7.141 -0.526 1.00 94.94 82 VAL A C 1
ATOM 657 O O . VAL A 1 82 ? -6.690 -7.233 -0.818 1.00 94.94 82 VAL A O 1
ATOM 660 N N . TYR A 1 83 ? -4.912 -7.891 0.396 1.00 94.31 83 TYR A N 1
ATOM 661 C CA . TYR A 1 83 ? -5.623 -8.810 1.270 1.00 94.31 83 TYR A CA 1
ATOM 662 C C . TYR A 1 83 ? -5.907 -8.137 2.612 1.00 94.31 83 TYR A C 1
ATOM 664 O O . TYR A 1 83 ? -5.068 -7.383 3.106 1.00 94.31 83 TYR A O 1
ATOM 672 N N . VAL A 1 84 ? -7.066 -8.417 3.197 1.00 93.56 84 VAL A N 1
ATOM 673 C CA . VAL A 1 84 ? -7.411 -8.034 4.576 1.00 93.56 84 VAL A CA 1
ATOM 674 C C . VAL A 1 84 ? -7.820 -9.259 5.386 1.00 93.56 84 VAL A C 1
ATOM 676 O O . VAL A 1 84 ? -7.954 -10.363 4.848 1.00 93.56 84 VAL A O 1
ATOM 679 N N . GLU A 1 85 ? -8.011 -9.055 6.687 1.00 84.19 85 GLU A N 1
ATOM 680 C CA . GLU A 1 85 ? -8.541 -10.054 7.614 1.00 84.19 85 GLU A CA 1
ATOM 681 C C . GLU A 1 85 ? -9.805 -10.743 7.057 1.00 84.19 85 GLU A C 1
ATOM 683 O O . GLU A 1 85 ? -10.614 -10.144 6.340 1.00 84.19 85 GLU A O 1
ATOM 688 N N . GLY A 1 86 ? -9.941 -12.045 7.316 1.00 81.75 86 GLY A N 1
ATOM 689 C CA . GLY A 1 86 ? -11.000 -12.873 6.727 1.00 81.75 86 GLY A CA 1
ATOM 690 C C . GLY A 1 86 ? -10.758 -13.300 5.271 1.00 81.75 86 GLY A C 1
ATOM 691 O O . GLY A 1 86 ? -11.616 -13.951 4.679 1.00 81.75 86 GLY A O 1
ATOM 692 N N . GLY A 1 87 ? -9.600 -12.972 4.685 1.00 84.44 87 GLY A N 1
ATOM 693 C CA . GLY A 1 87 ? -9.164 -13.494 3.383 1.00 84.44 87 GLY A CA 1
ATOM 694 C C . GLY A 1 87 ? -9.743 -12.770 2.164 1.00 84.44 87 GLY A C 1
ATOM 695 O O . GLY A 1 87 ? -9.581 -13.245 1.037 1.00 84.44 87 GLY A O 1
ATOM 696 N N . TRP A 1 88 ? -10.396 -11.622 2.359 1.00 90.81 88 TRP A N 1
ATOM 697 C CA . TRP A 1 88 ? -10.890 -10.799 1.257 1.00 90.81 88 TRP A CA 1
ATOM 698 C C . TRP A 1 88 ? -9.730 -10.269 0.419 1.00 90.81 88 TRP A C 1
ATOM 700 O O . TRP A 1 88 ? -8.744 -9.769 0.957 1.00 90.81 88 TRP A O 1
ATOM 710 N N . ARG A 1 89 ? -9.869 -10.359 -0.906 1.00 93.56 89 ARG A N 1
ATOM 711 C CA . ARG A 1 89 ? -8.896 -9.871 -1.885 1.00 93.56 89 ARG A CA 1
ATOM 712 C C . ARG A 1 89 ? -9.501 -8.723 -2.674 1.00 93.56 89 ARG A C 1
ATOM 714 O O . ARG A 1 89 ? -10.556 -8.897 -3.276 1.00 93.56 89 ARG A O 1
ATOM 721 N N . LEU A 1 90 ? -8.776 -7.614 -2.722 1.00 93.88 90 LEU A N 1
ATOM 722 C CA . LEU A 1 90 ? -9.163 -6.396 -3.419 1.00 93.88 90 LEU A CA 1
ATOM 723 C C . LEU A 1 90 ? -8.118 -6.034 -4.477 1.00 93.88 90 LEU A C 1
ATOM 725 O O . LEU A 1 90 ? -6.920 -6.203 -4.252 1.00 93.88 90 LEU A O 1
ATOM 729 N N . GLU A 1 91 ? -8.546 -5.549 -5.631 1.00 93.69 91 GLU A N 1
ATOM 730 C CA . GLU A 1 91 ? -7.699 -5.087 -6.726 1.00 93.69 91 GLU A CA 1
ATOM 731 C C . GLU A 1 91 ? -7.596 -3.561 -6.703 1.00 93.69 91 GLU A C 1
ATOM 733 O O . GLU A 1 91 ? -8.559 -2.830 -6.941 1.00 93.69 91 GLU A O 1
ATOM 738 N N . LEU A 1 92 ? -6.392 -3.078 -6.402 1.00 94.25 92 LEU A N 1
ATOM 739 C CA . LEU A 1 92 ? -6.078 -1.662 -6.249 1.00 94.25 92 LEU A CA 1
ATOM 740 C C . LEU A 1 92 ? -4.840 -1.295 -7.073 1.00 94.25 92 LEU A C 1
ATOM 742 O O . LEU A 1 92 ? -4.182 -2.142 -7.677 1.00 94.25 92 LEU A O 1
ATOM 746 N N . LEU A 1 93 ? -4.522 -0.007 -7.096 1.00 94.62 93 LEU A N 1
ATOM 747 C CA . LEU A 1 93 ? -3.407 0.574 -7.828 1.00 94.62 93 LEU A CA 1
ATOM 748 C C . LEU A 1 93 ? -2.405 1.176 -6.848 1.00 94.62 93 LEU A C 1
ATOM 750 O O . LEU A 1 93 ? -2.744 2.082 -6.086 1.00 94.62 93 LEU A O 1
ATOM 754 N N . LEU A 1 94 ? -1.157 0.718 -6.908 1.00 95.75 94 LEU A N 1
ATOM 755 C CA . LEU A 1 94 ? -0.022 1.395 -6.292 1.00 95.75 94 LEU A CA 1
ATOM 756 C C . LEU A 1 94 ? 0.473 2.489 -7.242 1.00 95.75 94 LEU A C 1
ATOM 758 O O . LEU A 1 94 ? 0.903 2.195 -8.357 1.00 95.75 94 LEU A O 1
ATOM 762 N N . THR A 1 95 ? 0.416 3.745 -6.807 1.00 93.19 95 THR A N 1
ATOM 763 C CA . THR A 1 95 ? 0.760 4.906 -7.640 1.00 93.19 95 THR A CA 1
ATOM 764 C C . THR A 1 95 ? 1.620 5.891 -6.865 1.00 93.19 95 THR A C 1
ATOM 766 O O . THR A 1 95 ? 1.286 6.243 -5.736 1.00 93.19 95 THR A O 1
ATOM 769 N N . HIS A 1 96 ? 2.692 6.373 -7.485 1.00 92.62 96 HIS A N 1
ATOM 770 C CA . HIS A 1 96 ? 3.459 7.520 -7.015 1.00 92.62 96 HIS A CA 1
ATOM 771 C C . HIS A 1 96 ? 3.022 8.791 -7.745 1.00 92.62 96 HIS A C 1
ATOM 773 O O . HIS A 1 96 ? 2.989 8.827 -8.978 1.00 92.62 96 HIS A O 1
ATOM 779 N N . ASN A 1 97 ? 2.684 9.834 -6.989 1.00 86.88 97 ASN A N 1
ATOM 780 C CA . ASN A 1 97 ? 2.426 11.157 -7.526 1.00 86.88 97 ASN A CA 1
ATOM 781 C C . ASN A 1 97 ? 3.721 11.965 -7.527 1.00 86.88 97 ASN A C 1
ATOM 783 O O . ASN A 1 97 ? 4.213 12.407 -6.493 1.00 86.88 97 ASN A O 1
ATOM 787 N N . ASP A 1 98 ? 4.221 12.210 -8.727 1.00 79.81 98 ASP A N 1
ATOM 788 C CA . ASP A 1 98 ? 5.399 13.019 -8.972 1.00 79.81 98 ASP A CA 1
ATOM 789 C C . ASP A 1 98 ? 5.296 14.455 -8.416 1.00 79.81 98 ASP A C 1
ATOM 791 O O . ASP A 1 98 ? 6.323 15.051 -8.090 1.00 79.81 98 ASP A O 1
ATOM 795 N N . GLU A 1 99 ? 4.111 15.057 -8.362 1.00 79.25 99 GLU A N 1
ATOM 796 C CA . GLU A 1 99 ? 3.929 16.454 -7.948 1.00 79.25 99 GLU A CA 1
ATOM 797 C C . GLU A 1 99 ? 3.926 16.603 -6.428 1.00 79.25 99 GLU A C 1
ATOM 799 O O . GLU A 1 99 ? 4.643 17.452 -5.900 1.00 79.25 99 GLU A O 1
ATOM 804 N N . SER A 1 100 ? 3.168 15.759 -5.721 1.00 81.06 100 SER A N 1
ATOM 805 C CA . SER A 1 100 ? 3.117 15.790 -4.254 1.00 81.06 100 SER A CA 1
ATOM 806 C C . SER A 1 100 ? 4.248 14.999 -3.591 1.00 81.06 100 SER A C 1
ATOM 808 O O . SER A 1 100 ? 4.595 15.261 -2.443 1.00 81.06 100 SER A O 1
ATOM 810 N N . GLY A 1 101 ? 4.863 14.058 -4.314 1.00 84.25 101 GLY A N 1
ATOM 811 C CA . GLY A 1 101 ? 5.842 13.109 -3.779 1.00 84.25 101 GLY A CA 1
ATOM 812 C C . GLY A 1 101 ? 5.213 11.947 -3.005 1.00 84.25 101 GLY A C 1
ATOM 813 O O . GLY A 1 101 ? 5.938 11.147 -2.409 1.00 84.25 101 GLY A O 1
ATOM 814 N N . ASP A 1 102 ? 3.885 11.839 -3.011 1.00 90.56 102 ASP A N 1
ATOM 815 C CA . ASP A 1 102 ? 3.153 10.820 -2.269 1.00 90.56 102 ASP A CA 1
ATOM 816 C C . ASP A 1 102 ? 3.097 9.499 -3.021 1.00 90.56 102 ASP A C 1
ATOM 818 O O . ASP A 1 102 ? 2.957 9.454 -4.241 1.00 90.56 102 ASP A O 1
ATOM 822 N N . THR A 1 103 ? 3.133 8.397 -2.279 1.00 94.81 103 THR A N 1
ATOM 823 C CA . THR A 1 103 ? 2.865 7.066 -2.830 1.00 94.81 103 THR A CA 1
ATOM 824 C C . THR A 1 103 ? 1.626 6.507 -2.166 1.00 94.81 103 THR A C 1
ATOM 826 O O . THR A 1 103 ? 1.585 6.389 -0.944 1.00 94.81 103 THR A O 1
ATOM 829 N N . VAL A 1 104 ? 0.616 6.162 -2.956 1.00 94.69 104 VAL A N 1
ATOM 830 C CA . VAL A 1 104 ? -0.693 5.744 -2.452 1.00 94.69 104 VAL A CA 1
ATOM 831 C C . VAL A 1 104 ? -1.113 4.400 -3.029 1.00 94.69 104 VAL A C 1
ATOM 833 O O . VAL A 1 104 ? -0.776 4.058 -4.165 1.00 94.69 104 VAL A O 1
ATOM 836 N N . ILE A 1 105 ? -1.905 3.665 -2.256 1.00 95.38 105 ILE A N 1
ATOM 837 C CA . ILE A 1 105 ? -2.759 2.587 -2.755 1.00 95.38 105 ILE A CA 1
ATOM 838 C C . ILE A 1 105 ? -4.152 3.180 -2.968 1.00 95.38 105 ILE A C 1
ATOM 840 O O . ILE A 1 105 ? -4.758 3.690 -2.030 1.00 95.38 105 ILE A O 1
ATOM 844 N N . ARG A 1 106 ? -4.658 3.149 -4.198 1.00 93.25 106 ARG A N 1
ATOM 845 C CA . ARG A 1 106 ? -5.918 3.798 -4.595 1.00 93.25 106 ARG A CA 1
ATOM 846 C C . ARG A 1 106 ? -6.737 2.918 -5.527 1.00 93.25 106 ARG A C 1
ATOM 848 O O . ARG A 1 106 ? -6.213 1.969 -6.100 1.00 93.25 106 ARG A O 1
ATOM 855 N N . GLY A 1 107 ? -8.007 3.250 -5.720 1.00 90.75 107 GLY A N 1
ATOM 856 C CA . GLY A 1 107 ? -8.871 2.563 -6.680 1.00 90.75 107 GLY A CA 1
ATOM 857 C C . GLY A 1 107 ? -10.307 2.432 -6.192 1.00 90.75 107 GLY A C 1
ATOM 858 O O . GLY A 1 107 ? -10.637 2.823 -5.077 1.00 90.75 107 GLY A O 1
ATOM 859 N N . ASN A 1 108 ? -11.162 1.864 -7.038 1.00 88.69 108 ASN A N 1
ATOM 860 C CA . ASN A 1 108 ? -12.601 1.775 -6.774 1.00 88.69 108 ASN A CA 1
ATOM 861 C C . ASN A 1 108 ? -12.935 0.856 -5.587 1.00 88.69 108 ASN A C 1
ATOM 863 O O . ASN A 1 108 ? -13.950 1.047 -4.929 1.00 88.69 108 ASN A O 1
ATOM 867 N N . GLU A 1 109 ? -12.071 -0.115 -5.279 1.00 92.00 109 GLU A N 1
ATOM 868 C CA . GLU A 1 109 ? -12.268 -1.048 -4.164 1.00 92.00 109 GLU A CA 1
ATOM 869 C C . GLU A 1 109 ? -11.708 -0.528 -2.829 1.00 92.00 109 GLU A C 1
ATOM 871 O O . GLU A 1 109 ? -11.706 -1.245 -1.830 1.00 92.00 109 GLU A O 1
ATOM 876 N N . LEU A 1 110 ? -11.245 0.728 -2.767 1.00 90.44 110 LEU A N 1
ATOM 877 C CA . LEU A 1 110 ? -10.698 1.294 -1.533 1.00 90.44 110 LEU A CA 1
ATOM 878 C C . LEU A 1 110 ? -11.772 1.431 -0.443 1.00 90.44 110 LEU A C 1
ATOM 880 O O . LEU A 1 110 ? -11.491 1.261 0.741 1.00 90.44 110 LEU A O 1
ATOM 884 N N . GLU A 1 111 ? -13.023 1.684 -0.826 1.00 90.19 111 GLU A N 1
ATOM 885 C CA . GLU A 1 111 ? -14.146 1.660 0.115 1.00 90.19 111 GLU A CA 1
ATOM 886 C C . GLU A 1 111 ? -14.354 0.259 0.711 1.00 90.19 111 GLU A C 1
ATOM 888 O O . GLU A 1 111 ? -14.562 0.117 1.918 1.00 90.19 111 GLU A O 1
ATOM 893 N N . LEU A 1 112 ? -14.214 -0.788 -0.109 1.00 91.81 112 LEU A N 1
ATOM 894 C CA . LEU A 1 112 ? -14.284 -2.175 0.348 1.00 91.81 112 LEU A CA 1
ATOM 895 C C . LEU A 1 112 ? -13.116 -2.508 1.280 1.00 91.81 112 LEU A C 1
ATOM 897 O O . LEU A 1 112 ? -13.328 -3.184 2.282 1.00 91.81 112 LEU A O 1
ATOM 901 N N . LEU A 1 113 ? -11.919 -1.973 1.016 1.00 90.62 113 LEU A N 1
ATOM 902 C CA . LEU A 1 113 ? -10.760 -2.113 1.906 1.00 90.62 113 LEU A CA 1
ATOM 903 C C . LEU A 1 113 ? -11.070 -1.577 3.303 1.00 90.62 113 LEU A C 1
ATOM 905 O O . LEU A 1 113 ? -10.819 -2.257 4.295 1.00 90.62 113 LEU A O 1
ATOM 909 N N . ARG A 1 114 ? -11.665 -0.384 3.382 1.00 89.06 114 ARG A N 1
ATOM 910 C CA . ARG A 1 114 ? -12.059 0.242 4.653 1.00 89.06 114 ARG A CA 1
ATOM 911 C C . ARG A 1 114 ? -13.133 -0.575 5.366 1.00 89.06 114 ARG A C 1
ATOM 913 O O . ARG A 1 114 ? -13.045 -0.780 6.574 1.00 89.06 114 ARG A O 1
ATOM 920 N N . ARG A 1 115 ? -14.129 -1.056 4.616 1.00 90.25 115 ARG A N 1
ATOM 921 C CA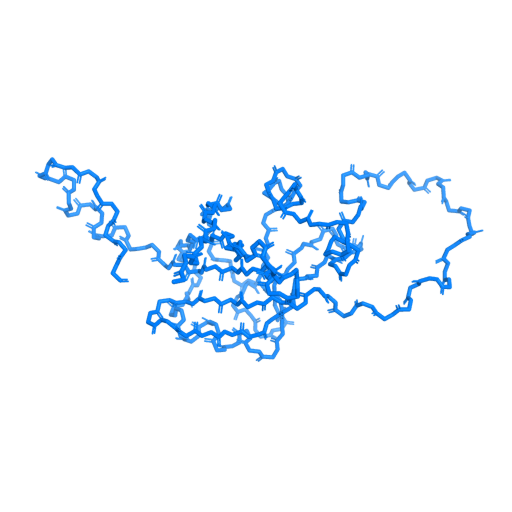 . ARG A 1 115 ? -15.268 -1.803 5.159 1.00 90.25 115 ARG A CA 1
ATOM 922 C C . ARG A 1 115 ? -14.878 -3.191 5.662 1.00 90.25 115 ARG A C 1
ATOM 924 O O . ARG A 1 115 ? -15.236 -3.535 6.782 1.00 90.25 115 ARG A O 1
ATOM 931 N N . PHE A 1 116 ? -14.158 -3.971 4.860 1.00 91.06 116 PHE A N 1
ATOM 932 C CA . PHE A 1 116 ? -13.755 -5.335 5.216 1.00 91.06 116 PHE A CA 1
ATOM 933 C C . PHE A 1 116 ? -12.546 -5.369 6.150 1.00 91.06 116 PHE A C 1
ATOM 935 O O . PHE A 1 116 ? -12.470 -6.256 6.988 1.00 91.06 116 PHE A O 1
ATOM 942 N N . GLY A 1 117 ? -11.645 -4.385 6.068 1.00 88.56 117 GLY A N 1
ATOM 943 C CA . GLY A 1 117 ? -10.567 -4.213 7.045 1.00 88.56 117 GLY A CA 1
ATOM 944 C C . GLY A 1 117 ? -11.019 -3.581 8.366 1.00 88.56 117 GLY A C 1
ATOM 945 O O . GLY A 1 117 ? -10.242 -3.534 9.315 1.00 88.56 117 GLY A O 1
ATOM 946 N N . ASN A 1 118 ? -12.260 -3.079 8.441 1.00 91.25 118 ASN A N 1
ATOM 947 C CA . ASN A 1 118 ? -12.816 -2.382 9.607 1.00 91.25 118 ASN A CA 1
ATOM 948 C C . ASN A 1 118 ? -11.874 -1.281 10.150 1.00 91.25 118 ASN A C 1
ATOM 950 O O . ASN A 1 118 ? -11.689 -1.127 11.365 1.00 91.25 118 ASN A O 1
ATOM 954 N N . PHE A 1 119 ? -11.249 -0.539 9.230 1.00 90.94 119 PHE A N 1
ATOM 955 C CA . PHE A 1 119 ? -10.290 0.515 9.550 1.00 90.94 119 PHE A CA 1
ATOM 956 C C . PHE A 1 119 ? -11.004 1.827 9.869 1.00 90.94 119 PHE A C 1
ATOM 958 O O . PHE A 1 119 ? -11.916 2.255 9.157 1.00 90.94 119 PHE A O 1
ATOM 965 N N . LYS A 1 120 ? -10.541 2.496 10.917 1.00 92.62 120 LYS A N 1
ATOM 966 C CA . LYS A 1 120 ? -10.961 3.827 11.349 1.00 92.62 120 LYS A CA 1
ATOM 967 C C . LYS A 1 120 ? -9.735 4.701 11.558 1.00 92.62 120 LYS A C 1
ATOM 969 O O . LYS A 1 120 ? -8.635 4.202 11.783 1.00 92.62 120 LYS A O 1
ATOM 974 N N . GLU A 1 121 ? -9.938 6.012 11.506 1.00 94.69 121 GLU A N 1
ATOM 975 C CA . GLU A 1 121 ? -8.895 6.964 11.868 1.00 94.69 121 GLU A CA 1
ATOM 976 C C . GLU A 1 121 ? -8.363 6.644 13.269 1.00 94.69 121 GLU A C 1
ATOM 978 O O . GLU A 1 121 ? -9.122 6.411 14.212 1.00 94.69 121 GLU A O 1
ATOM 983 N N . GLY A 1 122 ? -7.041 6.607 13.383 1.00 94.75 122 GLY A N 1
ATOM 984 C CA . GLY A 1 122 ? -6.338 6.296 14.615 1.00 94.75 122 GLY A CA 1
ATOM 985 C C . GLY A 1 122 ? -6.031 4.818 14.849 1.00 94.75 122 GLY A C 1
ATOM 986 O O . GLY A 1 122 ? -5.207 4.537 15.724 1.00 94.75 122 GLY A O 1
ATOM 987 N N . ASP A 1 123 ? -6.603 3.898 14.067 1.00 94.50 123 ASP A N 1
ATOM 988 C CA . ASP A 1 123 ? -6.232 2.481 14.115 1.00 94.50 123 ASP A CA 1
ATOM 989 C C . ASP A 1 123 ? -4.777 2.281 13.679 1.00 94.50 123 ASP A C 1
ATOM 991 O O . ASP A 1 123 ? -4.265 3.004 12.827 1.00 94.50 123 ASP A O 1
ATOM 995 N N . ASN A 1 124 ? -4.112 1.261 14.221 1.00 94.88 124 ASN A N 1
ATOM 996 C CA . ASN A 1 124 ? -2.810 0.827 13.721 1.00 94.88 124 ASN A CA 1
ATOM 997 C C . ASN A 1 124 ? -3.006 -0.333 12.748 1.00 94.88 124 ASN A C 1
ATOM 999 O O . ASN A 1 124 ? -3.663 -1.316 13.084 1.00 94.88 124 ASN A O 1
ATOM 1003 N N . VAL A 1 125 ? -2.418 -0.234 11.561 1.00 95.19 125 VAL A N 1
ATOM 1004 C CA . VAL A 1 125 ? -2.483 -1.267 10.527 1.00 95.19 125 VAL A CA 1
ATOM 1005 C C . VAL A 1 125 ? -1.068 -1.719 10.193 1.00 95.19 125 VAL A C 1
ATOM 1007 O O . VAL A 1 125 ? -0.226 -0.919 9.779 1.00 95.19 125 VAL A O 1
ATOM 1010 N N . ALA A 1 126 ? -0.804 -3.010 10.374 1.00 95.25 126 ALA A N 1
ATOM 1011 C CA . ALA A 1 126 ? 0.379 -3.667 9.847 1.00 95.25 126 ALA A CA 1
ATOM 1012 C C . ALA A 1 126 ? 0.185 -3.915 8.351 1.00 95.25 126 ALA A C 1
ATOM 1014 O O . ALA A 1 126 ? -0.772 -4.563 7.925 1.00 95.25 126 ALA A O 1
ATOM 1015 N N . ILE A 1 127 ? 1.115 -3.403 7.556 1.00 96.44 127 ILE A N 1
ATOM 1016 C CA . ILE A 1 127 ? 1.128 -3.552 6.108 1.00 96.44 127 ILE A CA 1
ATOM 1017 C C . ILE A 1 127 ? 2.278 -4.482 5.759 1.00 96.44 127 ILE A C 1
ATOM 1019 O O . ILE A 1 127 ? 3.441 -4.199 6.052 1.00 96.44 127 ILE A O 1
ATOM 1023 N N . TRP A 1 128 ? 1.952 -5.582 5.102 1.00 95.19 128 TRP A N 1
ATOM 1024 C CA . TRP A 1 128 ? 2.895 -6.588 4.641 1.00 95.19 128 TRP A CA 1
ATOM 1025 C C . TRP A 1 128 ? 2.983 -6.548 3.125 1.00 95.19 128 TRP A C 1
ATOM 1027 O O . TRP A 1 128 ? 1.975 -6.374 2.445 1.00 95.19 128 TRP A O 1
ATOM 1037 N N . MET A 1 129 ? 4.182 -6.746 2.594 1.00 93.88 129 MET A N 1
ATOM 1038 C CA . MET A 1 129 ? 4.397 -7.078 1.191 1.00 93.88 129 MET A CA 1
ATOM 1039 C C . MET A 1 129 ? 4.382 -8.589 1.049 1.00 93.88 129 MET A C 1
ATOM 1041 O O . MET A 1 129 ? 5.020 -9.296 1.832 1.00 93.88 129 MET A O 1
ATOM 1045 N N . VAL A 1 130 ? 3.685 -9.068 0.027 1.00 89.88 130 VAL A N 1
ATOM 1046 C CA . VAL A 1 130 ? 3.598 -10.488 -0.288 1.00 89.88 130 VAL A CA 1
ATOM 1047 C C . VAL A 1 130 ? 4.033 -10.688 -1.726 1.00 89.88 130 VAL A C 1
ATOM 1049 O O . VAL A 1 130 ? 3.440 -10.123 -2.650 1.00 89.88 130 VAL A O 1
ATOM 1052 N N . ARG A 1 131 ? 5.061 -11.511 -1.927 1.00 85.50 131 ARG A N 1
ATOM 1053 C CA . ARG A 1 131 ? 5.506 -11.916 -3.260 1.00 85.50 131 ARG A CA 1
ATOM 1054 C C . ARG A 1 131 ? 5.307 -13.411 -3.437 1.00 85.50 131 ARG A C 1
ATOM 1056 O O . ARG A 1 131 ? 5.806 -14.225 -2.662 1.00 85.50 131 ARG A O 1
ATOM 1063 N N . HIS A 1 132 ? 4.565 -13.775 -4.476 1.00 76.12 132 HIS A N 1
ATOM 1064 C CA . HIS A 1 132 ? 4.368 -15.170 -4.838 1.00 76.12 132 HIS A CA 1
ATOM 1065 C C . HIS A 1 132 ? 5.579 -15.676 -5.632 1.00 76.12 132 HIS A C 1
ATOM 1067 O O . HIS A 1 132 ? 5.790 -15.298 -6.787 1.00 76.12 132 HIS A O 1
ATOM 1073 N N . LEU A 1 133 ? 6.388 -16.540 -5.020 1.00 66.94 133 LEU A N 1
ATOM 1074 C CA . LEU A 1 133 ? 7.600 -17.080 -5.628 1.00 66.94 133 LEU A CA 1
ATOM 1075 C C . LEU A 1 133 ? 7.271 -18.328 -6.459 1.00 66.94 133 LEU A C 1
ATOM 1077 O O . LEU A 1 133 ? 7.617 -19.454 -6.098 1.00 66.94 133 LEU A O 1
ATOM 1081 N N . ASP A 1 134 ? 6.625 -18.138 -7.610 1.00 65.38 134 ASP A N 1
ATOM 1082 C C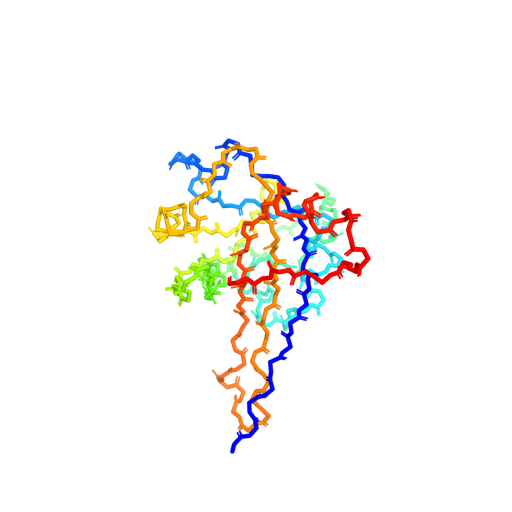A . ASP A 1 134 ? 6.507 -19.203 -8.612 1.00 65.38 134 ASP A CA 1
ATOM 1083 C C . ASP A 1 134 ? 7.743 -19.215 -9.522 1.00 65.38 134 ASP A C 1
ATOM 1085 O O . ASP A 1 134 ? 7.826 -18.500 -10.523 1.00 65.38 134 ASP A O 1
ATOM 1089 N N . LYS A 1 135 ? 8.725 -20.058 -9.179 1.00 58.78 135 LYS A N 1
ATOM 1090 C CA . LYS A 1 135 ? 9.976 -20.201 -9.947 1.00 58.78 135 LYS A CA 1
ATOM 1091 C C . LYS A 1 135 ? 9.769 -20.736 -11.371 1.00 58.78 135 LYS A C 1
ATOM 1093 O O . LYS A 1 135 ? 10.688 -20.633 -12.181 1.00 58.78 135 LYS A O 1
ATOM 1098 N N . ARG A 1 136 ? 8.612 -21.332 -11.686 1.00 58.03 136 ARG A N 1
ATOM 1099 C CA . ARG A 1 136 ? 8.319 -21.908 -13.012 1.00 58.03 136 ARG A CA 1
ATOM 1100 C C . ARG A 1 136 ? 7.501 -20.974 -13.893 1.00 58.03 136 ARG A C 1
ATOM 1102 O O . ARG A 1 136 ? 7.565 -21.100 -15.112 1.00 58.03 136 ARG A O 1
ATOM 1109 N N . ASN A 1 137 ? 6.759 -20.042 -13.301 1.00 56.84 137 ASN A N 1
ATOM 1110 C CA . ASN A 1 137 ? 5.886 -19.139 -14.036 1.00 56.84 137 ASN A CA 1
ATOM 1111 C C . ASN A 1 137 ? 6.068 -17.684 -13.584 1.00 56.84 137 ASN A C 1
ATOM 1113 O O . ASN A 1 137 ? 5.418 -17.220 -12.647 1.00 56.84 137 ASN A O 1
ATOM 1117 N N . ARG A 1 138 ? 6.911 -16.932 -14.306 1.00 54.84 138 ARG A N 1
ATOM 1118 C CA . ARG A 1 138 ? 7.155 -15.504 -14.026 1.00 54.84 138 ARG A CA 1
ATOM 1119 C C . ARG A 1 138 ? 5.883 -14.650 -14.105 1.00 54.84 138 ARG A C 1
ATOM 1121 O O . ARG A 1 138 ? 5.812 -13.640 -13.417 1.00 54.84 138 ARG A O 1
ATOM 1128 N N . TYR A 1 139 ? 4.861 -15.075 -14.855 1.00 51.12 139 TYR A N 1
ATOM 1129 C CA . TYR A 1 139 ? 3.573 -14.374 -14.946 1.00 51.12 139 TYR A CA 1
ATOM 1130 C C . TYR A 1 139 ? 2.723 -14.486 -13.667 1.00 51.12 139 TYR A C 1
ATOM 1132 O O . TYR A 1 139 ? 1.729 -13.777 -13.532 1.00 51.12 139 TYR A O 1
ATOM 1140 N N . ARG A 1 140 ? 3.099 -15.353 -12.713 1.00 56.16 140 ARG A N 1
ATOM 1141 C CA . ARG A 1 140 ? 2.456 -15.483 -11.393 1.00 56.16 140 ARG A CA 1
ATOM 1142 C C . ARG A 1 140 ? 3.224 -14.804 -10.261 1.00 56.16 140 ARG A C 1
ATOM 1144 O O . ARG A 1 140 ? 2.825 -14.938 -9.107 1.00 56.16 140 ARG A O 1
ATOM 1151 N N . ASN A 1 141 ? 4.293 -14.069 -10.562 1.00 66.88 141 ASN A N 1
ATOM 1152 C CA . ASN A 1 141 ? 5.070 -13.323 -9.572 1.00 66.88 141 ASN A CA 1
ATOM 1153 C C . ASN A 1 141 ? 4.431 -11.951 -9.289 1.00 66.88 141 ASN A C 1
ATOM 1155 O O . ASN A 1 141 ? 5.055 -10.910 -9.487 1.00 66.88 141 ASN A O 1
ATOM 1159 N N . LYS A 1 142 ? 3.145 -11.945 -8.911 1.00 77.38 142 LYS A N 1
ATOM 1160 C CA . LYS A 1 142 ? 2.404 -10.708 -8.647 1.00 77.38 142 LYS A CA 1
ATOM 1161 C C . LYS A 1 142 ? 2.776 -10.173 -7.268 1.00 77.38 142 LYS A C 1
ATOM 1163 O O . LYS A 1 142 ? 2.689 -10.896 -6.274 1.00 77.38 142 LYS A O 1
ATOM 1168 N N . PHE A 1 143 ? 3.156 -8.905 -7.222 1.00 89.06 143 PHE A N 1
ATOM 1169 C CA . PHE A 1 143 ? 3.353 -8.176 -5.982 1.00 89.06 143 PHE A CA 1
ATOM 1170 C C . PHE A 1 143 ? 2.003 -7.819 -5.346 1.00 89.06 143 PHE A C 1
ATOM 1172 O O . PHE A 1 143 ? 1.106 -7.297 -6.012 1.00 89.06 143 PHE A O 1
ATOM 1179 N N . CYS A 1 144 ? 1.848 -8.144 -4.068 1.00 92.56 144 CYS A N 1
ATOM 1180 C CA . CYS A 1 144 ? 0.609 -7.970 -3.320 1.00 92.56 144 CYS A CA 1
ATOM 1181 C C . CYS A 1 144 ? 0.891 -7.316 -1.964 1.00 92.56 144 CYS A C 1
ATOM 1183 O O . CYS A 1 144 ? 2.025 -7.321 -1.482 1.00 92.56 144 CYS A O 1
ATOM 1185 N N . PHE A 1 145 ? -0.161 -6.815 -1.325 1.00 95.31 145 PHE A N 1
ATOM 1186 C CA . PHE A 1 145 ? -0.124 -6.355 0.056 1.00 95.31 145 PHE A CA 1
ATOM 1187 C C . PHE A 1 145 ? -1.071 -7.170 0.932 1.00 95.31 145 PHE A C 1
ATOM 1189 O O . PHE A 1 145 ? -2.088 -7.665 0.454 1.00 95.31 145 PHE A O 1
ATOM 1196 N N . CYS A 1 146 ? -0.768 -7.265 2.221 1.00 94.94 146 CYS A N 1
ATOM 1197 C CA . CYS A 1 146 ? -1.715 -7.707 3.240 1.00 94.94 146 CYS A CA 1
ATOM 1198 C C . CYS A 1 146 ? -1.813 -6.632 4.324 1.00 94.94 146 CYS A C 1
ATOM 1200 O O . CYS A 1 146 ? -0.789 -6.151 4.810 1.00 94.94 146 CYS A O 1
ATOM 1202 N N . PHE A 1 147 ? -3.032 -6.221 4.652 1.00 95.50 147 PHE A N 1
ATOM 1203 C CA . PHE A 1 147 ? -3.341 -5.199 5.642 1.00 95.50 147 PHE A CA 1
ATOM 1204 C C . PHE A 1 147 ? -4.011 -5.877 6.834 1.00 95.50 147 PHE A C 1
ATOM 1206 O O . PHE A 1 147 ? -5.078 -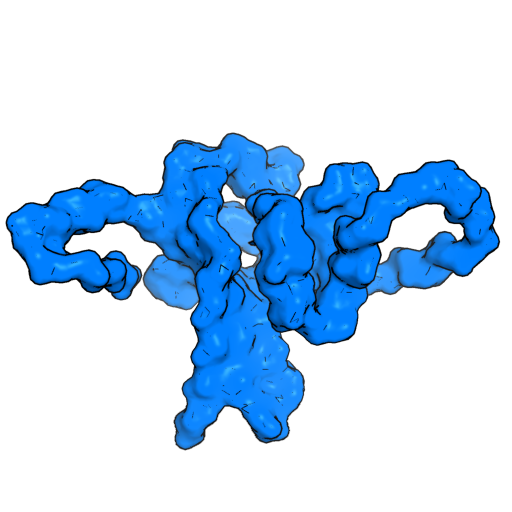6.472 6.695 1.00 95.50 147 PHE A O 1
ATOM 1213 N N . VAL A 1 148 ? -3.390 -5.766 8.003 1.00 93.12 148 VAL A N 1
ATOM 1214 C CA . VAL A 1 148 ? -3.867 -6.386 9.242 1.00 93.12 148 VAL A CA 1
ATOM 1215 C C . VAL A 1 148 ? -4.045 -5.296 10.285 1.00 93.12 148 VAL A C 1
ATOM 1217 O O . VAL A 1 148 ? -3.087 -4.597 10.622 1.00 93.12 148 VAL A O 1
ATOM 1220 N N . LYS A 1 149 ? -5.269 -5.126 10.788 1.00 92.94 149 LYS A N 1
ATOM 1221 C CA . LYS A 1 149 ? -5.531 -4.221 11.908 1.00 92.94 149 LYS A CA 1
ATOM 1222 C C . LYS A 1 149 ? -4.884 -4.796 13.167 1.00 92.94 149 LYS A C 1
ATOM 1224 O O . LYS A 1 149 ? -5.053 -5.969 13.469 1.00 92.94 149 LYS A O 1
ATOM 1229 N N . ILE A 1 150 ? -4.145 -3.974 13.902 1.00 90.81 150 ILE A N 1
ATOM 1230 C CA . ILE A 1 150 ? -3.546 -4.369 15.177 1.00 90.81 150 ILE A CA 1
ATOM 1231 C C . ILE A 1 150 ? -4.513 -4.000 16.295 1.00 90.81 150 ILE A C 1
ATOM 1233 O O . ILE A 1 150 ? -4.790 -2.817 16.513 1.00 90.81 150 ILE A O 1
ATOM 1237 N N . ASP A 1 151 ? -4.972 -5.006 17.034 1.00 85.38 151 ASP A N 1
ATOM 1238 C CA . ASP A 1 151 ? -5.664 -4.802 18.300 1.00 85.38 151 ASP A CA 1
ATOM 1239 C C . ASP A 1 151 ? -4.674 -4.909 19.468 1.00 85.38 151 ASP A C 1
ATOM 1241 O O . ASP A 1 151 ? -4.281 -5.991 19.907 1.00 85.38 151 ASP A O 1
ATOM 1245 N N . TRP A 1 152 ? -4.254 -3.753 19.983 1.00 77.44 152 TRP A N 1
ATOM 1246 C CA . TRP A 1 152 ? -3.336 -3.693 21.120 1.00 77.44 152 TRP A CA 1
ATOM 1247 C C . TRP A 1 152 ? -3.948 -4.228 22.419 1.00 77.44 152 TRP A C 1
ATOM 1249 O O . TRP A 1 152 ? -3.195 -4.601 23.316 1.00 77.44 152 TRP A O 1
ATOM 1259 N N . SER A 1 153 ? -5.279 -4.291 22.543 1.00 75.31 153 SER A N 1
ATOM 1260 C CA . SER A 1 153 ? -5.914 -4.829 23.751 1.00 75.31 153 SER A CA 1
ATOM 1261 C C . SER A 1 153 ? -5.677 -6.334 23.900 1.00 75.31 153 SER A C 1
ATOM 1263 O O . SER A 1 153 ? -5.451 -6.807 25.014 1.00 75.31 153 SER A O 1
ATOM 1265 N N . LEU A 1 154 ? -5.614 -7.060 22.779 1.00 66.12 154 LEU A N 1
ATOM 1266 C CA . LEU A 1 154 ? -5.284 -8.486 22.746 1.00 66.12 154 LEU A CA 1
ATOM 1267 C C . LEU A 1 154 ? -3.807 -8.727 23.091 1.00 66.12 154 LEU A C 1
ATOM 1269 O O . LEU A 1 154 ? -3.489 -9.635 23.851 1.00 66.12 154 LEU A O 1
ATOM 1273 N N . MET A 1 155 ? -2.914 -7.848 22.626 1.00 61.69 155 MET A N 1
ATOM 1274 C CA . MET A 1 155 ? -1.478 -7.925 22.930 1.00 61.69 155 MET A CA 1
ATOM 1275 C C . MET A 1 155 ? -1.169 -7.670 24.413 1.00 61.69 155 MET A C 1
ATOM 1277 O O . MET A 1 155 ? -0.297 -8.319 24.987 1.00 61.69 155 MET A O 1
ATOM 1281 N N . ILE A 1 156 ? -1.875 -6.727 25.050 1.00 55.81 156 ILE A N 1
ATOM 1282 C CA . ILE A 1 156 ? -1.686 -6.425 26.478 1.00 55.81 156 ILE A CA 1
ATOM 1283 C C . ILE A 1 156 ? -2.177 -7.591 27.350 1.00 55.81 156 ILE A C 1
ATOM 1285 O O . ILE A 1 156 ? -1.549 -7.897 28.365 1.00 55.81 156 ILE A O 1
ATOM 1289 N N . ALA A 1 157 ? -3.252 -8.270 26.939 1.00 51.84 157 ALA A N 1
ATOM 1290 C CA . ALA A 1 157 ? -3.775 -9.443 27.636 1.00 51.84 157 ALA A CA 1
ATOM 1291 C C . ALA A 1 157 ? -2.805 -10.642 27.599 1.00 51.84 157 ALA A C 1
ATOM 1293 O O . ALA A 1 157 ? -2.700 -11.360 28.589 1.00 51.84 157 ALA A O 1
ATOM 1294 N N . GLU A 1 158 ? -2.045 -10.825 26.514 1.00 49.00 158 GLU A N 1
ATOM 1295 C CA . GLU A 1 158 ? -1.016 -11.877 26.423 1.00 49.00 158 GLU A CA 1
ATOM 1296 C C . GLU A 1 158 ? 0.262 -11.538 27.210 1.00 49.00 158 GLU A C 1
ATOM 1298 O O . GLU A 1 158 ? 0.921 -12.423 27.752 1.00 49.00 158 GLU A O 1
ATOM 1303 N N . THR A 1 159 ? 0.614 -10.257 27.367 1.00 47.06 159 THR A N 1
ATOM 1304 C CA . THR A 1 159 ? 1.828 -9.872 28.114 1.00 47.06 159 THR A CA 1
ATOM 1305 C C . THR A 1 159 ? 1.781 -10.118 29.628 1.00 47.06 159 THR A C 1
ATOM 1307 O O . THR A 1 159 ? 2.827 -10.010 30.271 1.00 47.06 159 THR A O 1
ATOM 1310 N N . SER A 1 160 ? 0.633 -10.477 30.220 1.00 52.09 160 SER A N 1
ATOM 1311 C CA . SER A 1 160 ? 0.585 -10.899 31.632 1.00 52.09 160 SER A CA 1
ATOM 1312 C C . SER A 1 160 ? 0.987 -12.361 31.865 1.00 52.09 160 SER A C 1
ATOM 1314 O O . SER A 1 160 ? 1.180 -12.748 33.015 1.00 52.09 160 SER A O 1
ATOM 1316 N N . GLU A 1 161 ? 1.174 -13.158 30.809 1.00 45.16 161 GLU A N 1
ATOM 1317 C CA . GLU A 1 161 ? 1.624 -14.553 30.895 1.00 45.16 161 GLU A CA 1
ATOM 1318 C C . GLU A 1 161 ? 2.557 -14.881 29.710 1.00 45.16 161 GLU A C 1
ATOM 1320 O O . GLU A 1 161 ? 2.125 -15.325 28.659 1.00 45.16 161 GLU A O 1
ATOM 1325 N N . TYR A 1 162 ? 3.855 -14.592 29.877 1.00 45.50 162 TYR A N 1
ATOM 1326 C CA . TYR A 1 162 ? 5.005 -15.092 29.096 1.00 45.50 162 TYR A CA 1
ATOM 1327 C C . TYR A 1 162 ? 4.734 -15.701 27.697 1.00 45.50 162 TYR A C 1
ATOM 1329 O O . TYR A 1 162 ? 4.665 -16.916 27.558 1.00 45.50 162 TYR A O 1
ATOM 1337 N N . ASP A 1 163 ? 4.680 -14.859 26.663 1.00 41.41 163 ASP A N 1
ATOM 1338 C CA . ASP A 1 163 ? 5.328 -15.007 25.342 1.00 41.41 163 ASP A CA 1
ATOM 1339 C C . ASP A 1 163 ? 4.575 -14.134 24.327 1.00 41.41 163 ASP A C 1
ATOM 1341 O O . ASP A 1 163 ? 3.400 -14.352 24.052 1.00 41.41 163 ASP A O 1
ATOM 1345 N N . LEU A 1 164 ? 5.264 -13.165 23.715 1.00 43.53 164 LEU A N 1
ATOM 1346 C CA . LEU A 1 164 ? 4.747 -12.403 22.572 1.00 43.53 164 LEU A CA 1
ATOM 1347 C C . LEU A 1 164 ? 4.640 -13.325 21.348 1.00 43.53 164 LEU A C 1
ATOM 1349 O O . LEU A 1 164 ? 5.520 -13.348 20.483 1.00 43.53 164 LEU A O 1
ATOM 1353 N N . ARG A 1 165 ? 3.559 -14.096 21.261 1.00 41.34 165 ARG A N 1
ATOM 1354 C CA . ARG A 1 165 ? 3.134 -14.738 20.020 1.00 41.34 165 ARG A CA 1
ATOM 1355 C C . ARG A 1 165 ? 2.086 -13.840 19.400 1.00 41.34 165 ARG A C 1
ATOM 1357 O O . ARG A 1 165 ? 0.961 -13.829 19.850 1.00 41.34 165 ARG A O 1
ATOM 1364 N N . LEU A 1 166 ? 2.472 -13.098 18.362 1.00 40.62 166 LEU A N 1
ATOM 1365 C CA . LEU A 1 166 ? 1.551 -12.350 17.505 1.00 40.62 166 LEU A CA 1
ATOM 1366 C C . LEU A 1 166 ? 0.350 -13.236 17.126 1.00 40.62 166 LEU A C 1
ATOM 1368 O O . LEU A 1 166 ? 0.446 -14.054 16.208 1.00 40.62 166 LEU A O 1
ATOM 1372 N N . ALA A 1 167 ? -0.763 -13.072 17.838 1.00 37.72 167 ALA A N 1
ATOM 1373 C CA . ALA A 1 167 ? -2.046 -13.644 17.482 1.00 37.72 167 ALA A CA 1
ATOM 1374 C C . ALA A 1 167 ? -2.568 -12.888 16.256 1.00 37.72 167 ALA A C 1
ATOM 1376 O O . ALA A 1 167 ? -3.279 -11.892 16.350 1.00 37.72 167 ALA A O 1
ATOM 1377 N N . VAL A 1 168 ? -2.132 -13.336 15.083 1.00 39.44 168 VAL A N 1
ATOM 1378 C CA . VAL A 1 168 ? -2.789 -13.038 13.814 1.00 39.44 168 VAL A CA 1
ATOM 1379 C C . VAL A 1 168 ? -3.808 -14.160 13.618 1.00 39.44 168 VAL A C 1
ATOM 1381 O O . VAL A 1 168 ? -3.420 -15.268 13.240 1.00 39.44 168 VAL A O 1
ATOM 1384 N N . LEU A 1 169 ? -5.069 -13.905 13.979 1.00 34.75 169 LEU A N 1
ATOM 1385 C CA . LEU A 1 169 ? -6.207 -14.773 13.649 1.00 34.75 169 LEU A CA 1
ATOM 1386 C C . LEU A 1 169 ? -6.755 -14.431 12.258 1.00 34.75 169 LEU A C 1
ATOM 1388 O O . LEU A 1 169 ? -6.718 -13.239 11.882 1.00 34.75 169 LEU A O 1
#

Foldseek 3Di:
DDWDKDKAFLDKDQFAPLLQDPVNQWHWDDLCSCVPPVVVPDDPVLCVLQVNPCLPDPPPPPPPDDDDPPVPPDRPARWAWEAEPPGDTDTWGFHADPVVSITTTGDPCSNVVCVRNVDDGRWIKTKIWMFTPPVPDPVRRGIYIYIYTDDVVVQVVPVVDDDPDPPPD

pLDDT: mean 78.46, std 19.81, range [34.75, 96.88]

Secondary structure (DSSP, 8-state):
---EEEEEEEEEEEPPHHHH-TTT-EEEEPHHHIIIIIHHHS-HHHHHHTT-TTTT----TT------TTS------EEEEEEEGGG-EEEEEEEE-TTT--EEEESTTHHHHHHHTT--TT-EEEEEEEEEE-SS-GGG--EEEEEEEE-HHHHHHHTTSS-------

Organism: Dendrobium chrysotoxum (NCBI:txid161865)